Protein AF-A0A822Y7M6-F1 (afdb_monomer)

Sequence (92 aa):
MLTSLFSASEVAGILTIPLSMEEEEDKLIWAYSKDGQYSVKSSYQIARKLNEETRRAANNQIVTQAPPSLWKKVWQLKVPPKIKNFIWRVCW

Radius of gyration: 26.43 Å; Cα contacts (8 Å, |Δi|>4): 25; chains: 1; bounding box: 48×33×72 Å

Structure (mmCIF, N/CA/C/O backbone):
data_AF-A0A822Y7M6-F1
#
_entry.id   AF-A0A822Y7M6-F1
#
loop_
_atom_site.group_PDB
_atom_site.id
_atom_site.type_symbol
_atom_site.label_atom_id
_atom_site.label_alt_id
_atom_site.label_comp_id
_atom_site.label_asym_id
_atom_site.label_entity_id
_atom_site.label_seq_id
_atom_site.pdbx_PDB_ins_code
_atom_site.Cartn_x
_atom_site.Cartn_y
_atom_site.Cartn_z
_atom_site.occupancy
_atom_site.B_iso_or_equiv
_atom_site.auth_seq_id
_atom_site.auth_comp_id
_atom_site.auth_asym_id
_atom_site.auth_atom_id
_atom_site.pdbx_PDB_model_num
ATOM 1 N N . MET A 1 1 ? -26.979 13.686 12.819 1.00 78.19 1 MET A N 1
ATOM 2 C CA . MET A 1 1 ? -25.612 14.051 12.385 1.00 78.19 1 MET A CA 1
ATOM 3 C C . MET A 1 1 ? -24.895 12.875 11.726 1.00 78.19 1 MET A C 1
ATOM 5 O O . MET A 1 1 ? -24.432 13.046 10.613 1.00 78.19 1 MET A O 1
ATOM 9 N N . LEU A 1 2 ? -24.848 11.674 12.323 1.00 86.44 2 LEU A N 1
ATOM 10 C CA . LEU A 1 2 ? -24.239 10.508 11.651 1.00 86.44 2 LEU A CA 1
ATOM 11 C C . LEU A 1 2 ? -24.985 10.090 10.372 1.00 86.44 2 LEU A C 1
ATOM 13 O O . LEU A 1 2 ? -24.374 9.941 9.323 1.00 86.44 2 LEU A O 1
ATOM 17 N N . THR A 1 3 ? -26.315 10.003 10.427 1.00 90.19 3 THR A N 1
ATOM 18 C CA . THR A 1 3 ? -27.168 9.605 9.289 1.00 90.19 3 THR A CA 1
ATOM 19 C C . THR A 1 3 ? -27.170 10.586 8.114 1.00 90.19 3 THR A C 1
ATOM 21 O O . THR A 1 3 ? -27.628 10.236 7.033 1.00 90.19 3 THR A O 1
ATOM 24 N N . SER A 1 4 ? -26.684 11.814 8.315 1.00 94.25 4 SER A N 1
ATOM 25 C CA . SER A 1 4 ? -26.534 12.819 7.257 1.00 94.25 4 SER A CA 1
ATOM 26 C C . SER A 1 4 ? -25.136 12.834 6.633 1.00 94.25 4 SER A C 1
ATOM 28 O O . SER A 1 4 ? -24.951 13.487 5.613 1.00 94.25 4 SER A O 1
ATOM 30 N N . LEU A 1 5 ? -24.156 12.170 7.258 1.00 95.75 5 LEU A N 1
ATOM 31 C CA . LEU A 1 5 ? -22.749 12.164 6.836 1.00 95.75 5 LEU A CA 1
ATOM 32 C C . LEU A 1 5 ? -22.290 10.798 6.315 1.00 95.75 5 LEU A C 1
ATOM 34 O O . LEU A 1 5 ? -21.371 10.743 5.504 1.00 95.75 5 LEU A O 1
ATOM 38 N N . PHE A 1 6 ? -22.923 9.718 6.770 1.00 95.88 6 PHE A N 1
ATOM 39 C CA . PHE A 1 6 ? -22.507 8.347 6.498 1.00 95.88 6 PHE A CA 1
ATOM 40 C C . PHE A 1 6 ? -23.661 7.511 5.946 1.00 95.88 6 PHE A C 1
ATOM 42 O O . PHE A 1 6 ? -24.833 7.745 6.258 1.00 95.88 6 PHE A O 1
ATOM 49 N N . SER A 1 7 ? -23.327 6.500 5.147 1.00 96.50 7 SER A N 1
ATOM 50 C CA . SER A 1 7 ? -24.280 5.494 4.681 1.00 96.50 7 SER A CA 1
ATOM 51 C C . SER A 1 7 ? -24.824 4.661 5.846 1.00 96.50 7 SER A C 1
ATOM 53 O O . SER A 1 7 ? -24.196 4.535 6.897 1.00 96.50 7 SER A O 1
ATOM 55 N N . ALA A 1 8 ? -25.982 4.023 5.658 1.00 95.38 8 ALA A N 1
ATOM 56 C CA . ALA A 1 8 ? -26.584 3.184 6.699 1.00 95.38 8 ALA A CA 1
ATOM 57 C C . ALA A 1 8 ? -25.645 2.056 7.178 1.00 95.38 8 ALA A C 1
ATOM 59 O O . ALA A 1 8 ? -25.615 1.746 8.368 1.00 95.38 8 ALA A O 1
ATOM 60 N N . SER A 1 9 ? -24.842 1.486 6.270 1.00 96.19 9 SER A N 1
ATOM 61 C CA . SER A 1 9 ? -23.851 0.456 6.604 1.00 96.19 9 SER A CA 1
ATOM 62 C C . SER A 1 9 ? -22.716 1.004 7.470 1.00 96.19 9 SER A C 1
ATOM 64 O O . SER A 1 9 ? -22.278 0.336 8.402 1.00 96.19 9 SER A O 1
ATOM 66 N N . GLU A 1 10 ? -22.237 2.211 7.175 1.00 95.75 10 GLU A N 1
ATOM 67 C CA . GLU A 1 10 ? -21.184 2.861 7.959 1.00 95.75 10 GLU A CA 1
ATOM 68 C C . GLU A 1 10 ? -21.697 3.266 9.338 1.00 95.75 10 GLU A C 1
ATOM 70 O O . GLU A 1 10 ? -21.015 3.020 10.326 1.00 95.75 10 GLU A O 1
ATOM 75 N N . VAL A 1 11 ? -22.918 3.806 9.433 1.00 96.25 11 VAL A N 1
ATOM 76 C CA . VAL A 1 11 ? -23.543 4.130 10.726 1.00 96.25 11 VAL A CA 1
ATOM 77 C C . VAL A 1 11 ? -23.660 2.879 11.594 1.00 96.25 11 VAL A C 1
ATOM 79 O O . VAL A 1 11 ? -23.290 2.922 12.766 1.00 96.25 11 VAL A O 1
ATOM 82 N N . ALA A 1 12 ? -24.124 1.761 11.025 1.00 95.38 12 ALA A N 1
ATOM 83 C CA . ALA A 1 12 ? -24.190 0.492 11.743 1.00 95.38 12 ALA A CA 1
ATOM 84 C C . ALA A 1 12 ? -22.804 0.049 12.238 1.00 95.38 12 ALA A C 1
ATOM 86 O O . ALA A 1 12 ? -22.679 -0.351 13.389 1.00 95.38 12 ALA A O 1
ATOM 87 N N . GLY A 1 13 ? -21.761 0.181 11.412 1.00 95.12 13 GLY A N 1
ATOM 88 C CA . GLY A 1 13 ? -20.384 -0.123 11.805 1.00 95.12 13 GLY A CA 1
ATOM 89 C C . GLY A 1 13 ? -19.861 0.782 12.924 1.00 95.12 13 GLY A C 1
ATOM 90 O O . GLY A 1 13 ? -19.350 0.285 13.923 1.00 95.12 13 GLY A O 1
ATOM 91 N N . ILE A 1 14 ? -20.036 2.099 12.809 1.00 94.38 14 ILE A N 1
ATOM 92 C CA . ILE A 1 14 ? -19.582 3.078 13.812 1.00 94.38 14 ILE A CA 1
ATOM 93 C C . ILE A 1 14 ? -20.199 2.782 15.182 1.00 94.38 14 ILE A C 1
ATOM 95 O O . ILE A 1 14 ? -19.494 2.792 16.186 1.00 94.38 14 ILE A O 1
ATOM 99 N N . LEU A 1 15 ? -21.495 2.456 15.224 1.00 93.31 15 LEU A N 1
ATOM 100 C CA . LEU A 1 15 ? -22.200 2.145 16.472 1.00 93.31 15 LEU A CA 1
ATOM 101 C C . LEU A 1 15 ? -21.708 0.860 17.160 1.00 93.31 15 LEU A C 1
ATOM 103 O O . LEU A 1 15 ? -22.029 0.648 18.326 1.00 93.31 15 LEU A O 1
ATOM 107 N N . THR A 1 16 ? -20.941 0.008 16.470 1.00 95.44 16 THR A N 1
ATOM 108 C CA . THR A 1 16 ? -20.334 -1.193 17.072 1.00 95.44 16 THR A CA 1
ATOM 109 C C . THR A 1 16 ? -18.972 -0.938 17.712 1.00 95.44 16 THR A C 1
ATOM 111 O O . THR A 1 16 ? -18.469 -1.815 18.414 1.00 95.44 16 THR A O 1
ATOM 114 N N . ILE A 1 17 ? -18.363 0.233 17.491 1.00 91.75 17 ILE A N 1
ATOM 115 C CA . ILE A 1 17 ? -17.055 0.564 18.060 1.00 91.75 17 ILE A CA 1
ATOM 116 C C . ILE A 1 17 ? -17.233 0.793 19.569 1.00 91.75 17 ILE A C 1
ATOM 118 O O . ILE A 1 17 ? -17.989 1.686 19.958 1.00 91.75 17 ILE A O 1
ATOM 122 N N . PRO A 1 18 ? -16.565 0.010 20.437 1.00 90.00 18 PRO A N 1
ATOM 123 C CA . PRO A 1 18 ? -16.651 0.214 21.873 1.00 90.00 18 PRO A CA 1
ATOM 124 C C . PRO A 1 18 ? -16.012 1.554 22.237 1.00 90.00 18 PRO A C 1
ATOM 126 O O . PRO A 1 18 ? -14.877 1.840 21.857 1.00 90.00 18 PRO A O 1
ATOM 129 N N . LEU A 1 19 ? -16.751 2.370 22.983 1.00 85.44 19 LEU A N 1
ATOM 130 C CA . LEU A 1 19 ? -16.219 3.601 23.550 1.00 85.44 19 LEU A CA 1
ATOM 131 C C . LEU A 1 19 ? -15.378 3.256 24.780 1.00 85.44 19 LEU A C 1
ATOM 133 O O . LEU A 1 19 ? -15.781 2.425 25.598 1.00 85.44 19 LEU A O 1
ATOM 137 N N 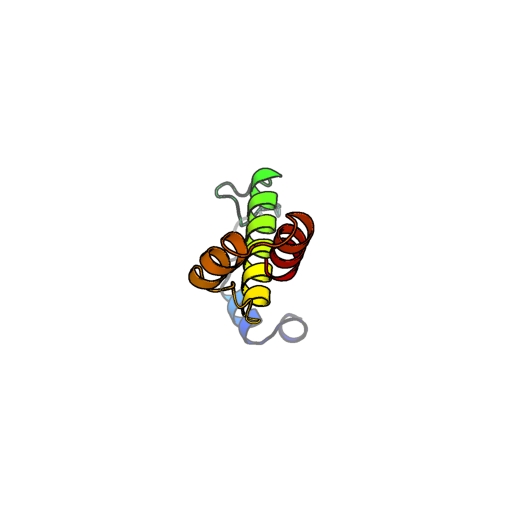. SER A 1 20 ? -14.215 3.894 24.903 1.00 83.62 20 SER A N 1
ATOM 138 C CA . SER A 1 20 ? -13.427 3.820 26.131 1.00 83.62 20 SER A CA 1
ATOM 139 C C . SER A 1 20 ? -14.248 4.386 27.290 1.00 83.62 20 SER A C 1
ATOM 141 O O . SER A 1 20 ? -14.887 5.427 27.147 1.00 83.62 20 SER A O 1
ATOM 143 N N . MET A 1 21 ? -14.250 3.696 28.432 1.00 85.00 21 MET A N 1
ATOM 144 C CA . MET A 1 21 ? -14.823 4.242 29.670 1.00 85.00 21 MET A CA 1
ATOM 145 C C . MET A 1 21 ? -13.889 5.260 30.329 1.00 85.00 21 MET A C 1
ATOM 147 O O . MET A 1 21 ? -14.333 6.053 31.155 1.00 85.00 21 MET A O 1
ATOM 151 N N . GLU A 1 22 ? -12.608 5.223 29.971 1.00 87.88 22 GLU A N 1
ATOM 152 C CA . GLU A 1 22 ? -11.592 6.153 30.442 1.00 87.88 22 GLU A CA 1
ATOM 153 C C . GLU A 1 22 ? -11.411 7.276 29.418 1.00 87.88 22 GLU A C 1
ATOM 155 O O . GLU A 1 22 ? -11.370 7.023 28.208 1.00 87.88 22 GLU A O 1
ATOM 160 N N . GLU A 1 23 ? -11.294 8.512 29.905 1.00 82.12 23 GLU A N 1
ATOM 161 C CA . GLU A 1 23 ? -10.905 9.662 29.088 1.00 82.12 23 GLU A CA 1
ATOM 162 C C . GLU A 1 23 ? -9.418 9.537 28.727 1.00 82.12 23 GLU A C 1
ATOM 164 O O . GLU A 1 23 ? -8.536 10.029 29.429 1.00 82.12 23 GLU A O 1
ATOM 169 N N . GLU A 1 24 ? -9.137 8.832 27.632 1.00 84.31 24 GLU A N 1
ATOM 170 C CA . GLU A 1 24 ? -7.835 8.881 26.975 1.00 84.31 24 GLU A CA 1
ATOM 171 C C . GLU A 1 24 ? -7.820 9.971 25.902 1.00 84.31 24 GLU A C 1
ATOM 173 O O . GLU A 1 24 ? -8.783 10.152 25.157 1.00 84.31 24 GLU A O 1
ATOM 178 N N . GLU A 1 25 ? -6.693 10.671 25.788 1.00 88.50 25 GLU A N 1
ATOM 179 C CA . GLU A 1 25 ? -6.458 11.577 24.668 1.00 88.50 25 GLU A CA 1
ATOM 180 C C . GLU A 1 25 ? -6.315 10.801 23.352 1.00 88.50 25 GLU A C 1
ATOM 182 O O . GLU A 1 25 ? -5.647 9.761 23.288 1.00 88.50 25 GLU A O 1
ATOM 187 N N . ASP A 1 26 ? -6.888 11.358 22.284 1.00 88.62 26 ASP A N 1
ATOM 188 C CA . ASP A 1 26 ? -6.756 10.823 20.934 1.00 88.62 26 ASP A CA 1
ATOM 189 C C . ASP A 1 26 ? -5.287 10.773 20.495 1.00 88.62 26 ASP A C 1
ATOM 191 O O . ASP A 1 26 ? -4.526 11.738 20.618 1.00 88.62 26 ASP A O 1
ATOM 195 N N . LYS A 1 27 ? -4.888 9.639 19.912 1.00 88.75 27 LYS A N 1
ATOM 196 C CA . LYS A 1 27 ? -3.524 9.403 19.421 1.00 88.75 27 LYS A CA 1
ATOM 197 C C . LYS A 1 27 ? -3.545 9.106 17.930 1.00 88.75 27 LYS A C 1
ATOM 199 O O . LYS A 1 27 ? -4.388 8.364 17.428 1.00 88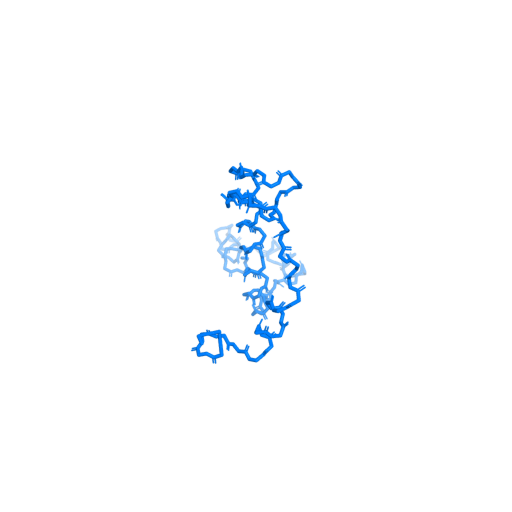.75 27 LYS A O 1
ATOM 204 N N . LEU A 1 28 ? -2.556 9.638 17.214 1.00 91.38 28 LEU A N 1
ATOM 205 C CA . LEU A 1 28 ? -2.322 9.262 15.824 1.00 91.38 28 LEU A CA 1
ATOM 206 C C . LEU A 1 28 ? -1.762 7.838 15.770 1.00 91.38 28 LEU A C 1
ATOM 208 O O . LEU A 1 28 ? -0.650 7.584 16.229 1.00 91.38 28 LEU A O 1
ATOM 212 N N . ILE A 1 29 ? -2.531 6.924 15.178 1.00 92.94 29 ILE A N 1
ATOM 213 C CA . ILE A 1 29 ? -2.157 5.519 15.013 1.00 92.94 29 ILE A CA 1
ATOM 214 C C . ILE A 1 29 ? -2.030 5.204 13.526 1.00 92.94 29 ILE A C 1
ATOM 216 O O . ILE A 1 29 ? -2.931 5.446 12.722 1.00 92.94 29 ILE A O 1
ATOM 220 N N . TRP A 1 30 ? -0.903 4.613 13.152 1.00 95.25 30 TRP A N 1
ATOM 221 C CA . TRP A 1 30 ? -0.684 4.082 11.820 1.00 95.25 30 TRP A CA 1
ATOM 222 C C . TRP A 1 30 ? -1.196 2.645 11.732 1.00 95.25 30 TRP A C 1
ATOM 224 O O . TRP A 1 30 ? -0.519 1.708 12.151 1.00 95.25 30 TRP A O 1
ATOM 234 N N . ALA A 1 31 ? -2.374 2.463 11.128 1.00 93.00 31 ALA A N 1
ATOM 235 C CA . ALA A 1 31 ? -3.052 1.164 11.003 1.00 93.00 31 ALA A CA 1
ATOM 236 C C . ALA A 1 31 ? -2.212 0.061 10.323 1.00 93.00 31 ALA A C 1
ATOM 238 O O . ALA A 1 31 ? -2.495 -1.126 10.461 1.00 93.00 31 ALA A O 1
ATOM 239 N N . TYR A 1 32 ? -1.166 0.445 9.588 1.00 91.31 32 TYR A N 1
ATOM 240 C CA . TYR A 1 32 ? -0.279 -0.470 8.872 1.00 91.31 32 TYR A CA 1
ATOM 241 C C . TYR A 1 32 ? 1.031 -0.760 9.617 1.00 91.31 32 TYR A C 1
ATOM 243 O O . TYR A 1 32 ? 1.978 -1.278 9.017 1.00 91.31 32 TYR A O 1
ATOM 251 N N . SER A 1 33 ? 1.109 -0.426 10.906 1.00 92.38 33 SER A N 1
ATOM 252 C CA . SER A 1 33 ? 2.153 -0.909 11.807 1.00 92.38 33 SER A CA 1
ATOM 253 C C . SER A 1 33 ? 1.545 -1.611 13.015 1.00 92.38 33 SER A C 1
ATOM 255 O O . SER A 1 33 ? 0.487 -1.227 13.504 1.00 92.38 33 SER A O 1
ATOM 257 N N . LYS A 1 34 ? 2.230 -2.645 13.513 1.00 89.00 34 LYS A N 1
ATOM 258 C CA . LYS A 1 34 ? 1.765 -3.441 14.662 1.00 89.00 34 LYS A CA 1
ATOM 259 C C . LYS A 1 34 ? 1.789 -2.662 15.975 1.00 89.00 34 LYS A C 1
ATOM 261 O O . LYS A 1 34 ? 0.985 -2.929 16.854 1.00 89.00 34 LYS A O 1
ATOM 266 N N . ASP A 1 35 ? 2.729 -1.736 16.097 1.00 92.00 35 ASP A N 1
ATOM 267 C CA . ASP A 1 35 ? 2.905 -0.838 17.239 1.00 92.00 35 ASP A CA 1
ATOM 268 C C . ASP A 1 35 ? 2.181 0.504 17.045 1.00 92.00 35 ASP A C 1
ATOM 270 O O . ASP A 1 35 ? 2.326 1.408 17.863 1.00 92.00 35 ASP A O 1
ATOM 274 N N . GLY A 1 36 ? 1.441 0.662 15.942 1.00 93.31 36 GLY A N 1
ATOM 275 C CA . GLY A 1 36 ? 0.769 1.909 15.595 1.00 93.31 36 GLY A CA 1
ATOM 276 C C . GLY A 1 36 ? 1.708 3.049 15.196 1.00 93.31 36 GLY A C 1
ATOM 277 O O . GLY A 1 36 ? 1.224 4.144 14.915 1.00 93.31 36 GLY A O 1
ATOM 278 N N . GLN A 1 37 ? 3.025 2.832 15.127 1.00 95.25 37 GLN A N 1
ATOM 279 C CA . GLN A 1 37 ? 3.971 3.895 14.802 1.00 95.25 37 GLN A CA 1
ATOM 280 C C . GLN A 1 37 ? 4.105 4.098 13.294 1.00 95.25 37 GLN A C 1
ATOM 282 O O . GLN A 1 37 ? 4.213 3.162 12.492 1.00 95.25 37 GLN A O 1
ATOM 287 N N . TYR A 1 38 ? 4.130 5.365 12.894 1.00 94.62 38 TYR A N 1
ATOM 288 C CA . TYR A 1 38 ? 4.416 5.731 11.518 1.00 94.62 38 TYR A CA 1
ATOM 289 C C . TYR A 1 38 ? 5.910 5.577 11.211 1.00 94.62 38 TYR A C 1
ATOM 291 O O . TYR A 1 38 ? 6.773 5.989 11.983 1.00 94.62 38 TYR A O 1
ATOM 299 N N . SER A 1 39 ? 6.230 5.051 10.027 1.00 95.25 39 SER A N 1
ATOM 300 C CA . SER A 1 39 ? 7.584 5.105 9.480 1.00 95.25 39 SER A CA 1
ATOM 301 C C . SER A 1 39 ? 7.540 5.289 7.966 1.00 95.25 39 SER A C 1
ATOM 303 O O . SER A 1 39 ? 6.648 4.778 7.289 1.00 95.25 39 SER A O 1
ATOM 305 N N . VAL A 1 40 ? 8.559 5.946 7.407 1.00 95.94 40 VAL A N 1
ATOM 306 C CA . VAL A 1 40 ? 8.721 6.069 5.944 1.00 95.94 40 VAL A CA 1
ATOM 307 C C . VAL A 1 40 ? 8.775 4.690 5.276 1.00 95.94 40 VAL A C 1
ATOM 309 O O . VAL A 1 40 ? 8.298 4.500 4.161 1.00 95.94 40 VAL A O 1
ATOM 312 N N . LYS A 1 41 ? 9.323 3.690 5.975 1.00 94.25 41 LYS A N 1
ATOM 313 C CA . LYS A 1 41 ? 9.396 2.313 5.487 1.00 94.25 41 LYS A CA 1
ATOM 314 C C . LYS A 1 41 ? 8.007 1.690 5.328 1.00 94.25 41 LYS A C 1
ATOM 316 O O . LYS A 1 41 ? 7.747 1.087 4.288 1.00 94.25 41 LYS A O 1
ATOM 321 N N . SER A 1 42 ? 7.132 1.814 6.329 1.00 94.62 42 SER A N 1
ATOM 322 C CA . SER A 1 42 ? 5.785 1.232 6.272 1.00 94.62 42 SER A CA 1
ATOM 323 C C . SER A 1 42 ? 4.912 1.949 5.241 1.00 94.62 42 SER A C 1
ATOM 325 O O . SER A 1 42 ? 4.243 1.282 4.454 1.00 94.62 42 SER A O 1
ATOM 327 N N . SER A 1 43 ? 4.985 3.279 5.142 1.00 94.44 43 SER A N 1
ATOM 328 C CA . SER A 1 43 ? 4.254 4.027 4.110 1.00 94.44 43 SER A CA 1
ATOM 329 C C . SER A 1 43 ? 4.743 3.720 2.694 1.00 94.44 43 SER A C 1
ATOM 331 O O . SER A 1 43 ? 3.926 3.471 1.806 1.00 94.44 43 SER A O 1
ATOM 333 N N . TYR A 1 44 ? 6.059 3.615 2.482 1.00 95.88 44 TYR A N 1
ATOM 334 C CA . TYR A 1 44 ? 6.622 3.217 1.190 1.00 95.88 44 TYR A CA 1
ATOM 335 C C . TYR A 1 44 ? 6.168 1.815 0.760 1.00 95.88 44 TYR A C 1
ATOM 337 O O . TYR A 1 44 ? 5.842 1.598 -0.407 1.00 95.88 44 TYR A O 1
ATOM 345 N N . GLN A 1 45 ? 6.108 0.856 1.690 1.00 94.19 45 GLN A N 1
ATOM 346 C CA . GLN A 1 45 ? 5.626 -0.496 1.393 1.00 94.19 45 GLN A CA 1
ATOM 347 C C . GLN A 1 45 ? 4.177 -0.502 0.892 1.00 94.19 45 GLN A C 1
ATOM 349 O O . GLN A 1 45 ? 3.870 -1.240 -0.044 1.00 94.19 45 GLN A O 1
ATOM 354 N N . ILE A 1 46 ? 3.302 0.322 1.473 1.00 95.06 46 ILE A N 1
ATOM 355 C CA . ILE A 1 46 ? 1.908 0.459 1.027 1.00 95.06 46 ILE A CA 1
ATOM 356 C C . ILE A 1 46 ? 1.845 1.134 -0.337 1.00 95.06 46 ILE A C 1
ATOM 358 O O . ILE A 1 46 ? 1.210 0.605 -1.244 1.00 95.06 46 ILE A O 1
ATOM 362 N N . 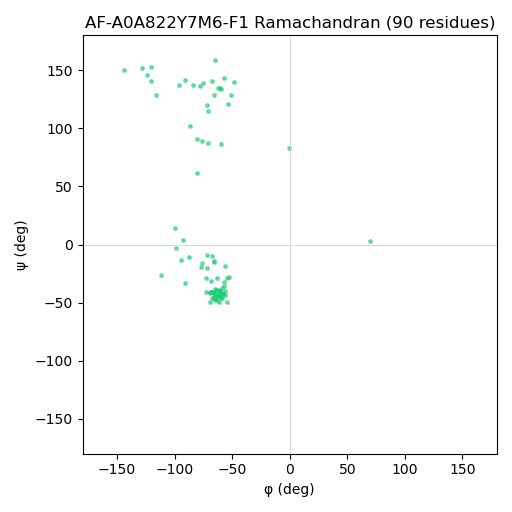ALA A 1 47 ? 2.542 2.261 -0.505 1.00 95.00 47 ALA A N 1
ATOM 363 C CA . ALA A 1 47 ? 2.568 2.989 -1.771 1.00 95.00 47 ALA A CA 1
ATOM 364 C C . ALA A 1 47 ? 3.040 2.088 -2.921 1.00 95.00 47 ALA A C 1
ATOM 366 O O . ALA A 1 47 ? 2.473 2.103 -4.015 1.00 95.00 47 ALA A O 1
ATOM 367 N N . ARG A 1 48 ? 4.040 1.239 -2.660 1.00 95.62 48 ARG A N 1
ATOM 368 C CA . ARG A 1 48 ? 4.528 0.267 -3.637 1.00 95.62 48 ARG A CA 1
ATOM 369 C C . ARG A 1 48 ? 3.485 -0.802 -3.966 1.00 95.62 48 ARG A C 1
ATOM 371 O O . ARG A 1 48 ? 3.281 -1.069 -5.146 1.00 95.62 48 ARG A O 1
ATOM 378 N N . LYS A 1 49 ? 2.804 -1.373 -2.965 1.00 93.75 49 LYS A N 1
ATOM 379 C CA . LYS A 1 49 ? 1.724 -2.355 -3.184 1.00 93.75 49 LYS A CA 1
ATOM 380 C C . LYS A 1 49 ? 0.579 -1.770 -4.011 1.00 93.75 49 LYS A C 1
ATOM 382 O O . LYS A 1 49 ? 0.175 -2.386 -4.989 1.00 93.75 49 LYS A O 1
ATOM 387 N N . LEU A 1 50 ? 0.131 -0.558 -3.686 1.00 93.44 50 LEU A N 1
ATOM 388 C CA . LEU A 1 50 ? -0.932 0.122 -4.427 1.00 93.44 50 LEU A CA 1
ATOM 389 C C . LEU A 1 50 ? -0.534 0.376 -5.891 1.00 93.44 50 LEU A C 1
ATOM 391 O O . LEU A 1 50 ? -1.332 0.183 -6.809 1.00 93.44 50 LEU A O 1
ATOM 395 N N . ASN A 1 51 ? 0.723 0.759 -6.130 1.00 92.69 51 ASN A N 1
ATOM 396 C CA . ASN A 1 51 ? 1.243 0.924 -7.486 1.00 92.69 51 ASN A CA 1
ATOM 397 C C . ASN A 1 51 ? 1.297 -0.414 -8.246 1.00 92.69 51 ASN A C 1
ATOM 399 O O . ASN A 1 51 ? 0.937 -0.482 -9.419 1.00 92.69 51 ASN A O 1
ATOM 403 N N . GLU A 1 52 ? 1.705 -1.503 -7.590 1.00 91.12 52 GLU A N 1
ATOM 404 C CA . GLU A 1 52 ? 1.675 -2.845 -8.184 1.00 91.12 52 GLU A CA 1
ATOM 405 C C . GLU A 1 52 ? 0.248 -3.292 -8.531 1.00 91.12 52 GLU A C 1
ATOM 407 O O . GLU A 1 52 ? 0.031 -3.814 -9.623 1.00 91.12 52 GLU A O 1
ATOM 412 N N . GLU A 1 53 ? -0.727 -3.062 -7.653 1.00 89.38 53 GLU A N 1
ATOM 413 C CA . GLU A 1 53 ? -2.145 -3.359 -7.899 1.00 89.38 53 GLU A CA 1
ATOM 414 C C . GLU A 1 53 ? -2.695 -2.544 -9.071 1.00 89.38 53 GLU A C 1
ATOM 416 O O . GLU A 1 53 ? -3.321 -3.102 -9.971 1.00 89.38 53 GLU A O 1
ATOM 421 N N . THR A 1 54 ? -2.363 -1.254 -9.127 1.00 87.56 54 THR A N 1
ATOM 422 C CA . THR A 1 54 ? -2.731 -0.366 -10.240 1.00 87.56 54 THR A CA 1
ATOM 423 C C . THR A 1 54 ? -2.131 -0.857 -11.556 1.00 87.56 54 THR A C 1
ATOM 425 O O . THR A 1 54 ? -2.823 -0.947 -12.570 1.00 87.56 54 THR A O 1
ATOM 428 N N . ARG A 1 55 ? -0.852 -1.251 -11.551 1.00 81.19 55 ARG A N 1
ATOM 429 C CA . ARG A 1 55 ? -0.185 -1.826 -12.727 1.00 81.19 55 ARG A CA 1
ATOM 430 C C . ARG A 1 55 ? -0.796 -3.155 -13.149 1.00 81.19 55 ARG A C 1
ATOM 432 O O . ARG A 1 55 ? -0.914 -3.399 -14.342 1.00 81.19 55 ARG A O 1
ATOM 439 N N . ARG A 1 56 ? -1.181 -4.020 -12.208 1.00 78.50 56 ARG A N 1
ATOM 440 C CA . ARG A 1 56 ? -1.867 -5.286 -12.517 1.00 78.50 56 ARG A CA 1
ATOM 441 C C . ARG A 1 56 ? -3.242 -5.034 -13.130 1.00 78.50 56 ARG A C 1
ATOM 443 O O . ARG A 1 56 ? -3.562 -5.654 -14.136 1.00 78.50 56 ARG A O 1
ATOM 450 N N . ALA A 1 57 ? -4.008 -4.095 -12.579 1.00 78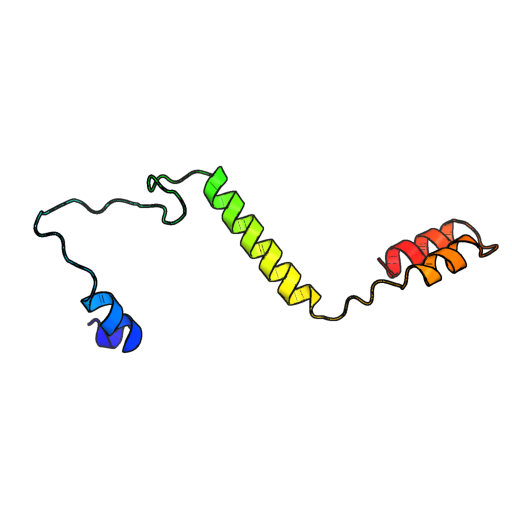.62 57 ALA A N 1
ATOM 451 C CA . ALA A 1 57 ? -5.294 -3.688 -13.137 1.00 78.62 57 ALA A CA 1
ATOM 452 C C . ALA A 1 57 ? -5.145 -3.106 -14.555 1.00 78.62 57 ALA A C 1
ATOM 454 O O . ALA A 1 57 ? -5.933 -3.440 -15.435 1.00 78.62 57 ALA A O 1
ATOM 455 N N . ALA A 1 58 ? -4.099 -2.311 -14.805 1.00 71.81 58 ALA A N 1
ATOM 456 C CA . ALA A 1 58 ? -3.788 -1.787 -16.135 1.00 71.81 58 ALA A CA 1
ATOM 457 C C . ALA A 1 58 ? -3.322 -2.883 -17.113 1.00 71.81 58 ALA A C 1
ATOM 459 O O . ALA A 1 58 ? -3.753 -2.908 -18.261 1.00 71.81 58 ALA A O 1
ATOM 460 N N . ASN A 1 59 ? -2.500 -3.833 -16.659 1.00 58.09 59 ASN A N 1
ATOM 461 C CA . ASN A 1 59 ? -1.972 -4.928 -17.482 1.00 58.09 59 ASN A CA 1
ATOM 462 C C . ASN A 1 59 ? -3.011 -6.001 -17.852 1.00 58.09 59 ASN A C 1
ATOM 464 O O . ASN A 1 59 ? -2.727 -6.843 -18.703 1.00 58.09 59 ASN A O 1
ATOM 468 N N . ASN A 1 60 ? -4.214 -5.972 -17.266 1.00 53.97 60 ASN A N 1
ATOM 469 C CA . ASN A 1 60 ? -5.350 -6.740 -17.785 1.00 53.97 60 ASN A CA 1
ATOM 470 C C . ASN A 1 60 ? -5.828 -6.222 -19.158 1.00 53.97 60 ASN A C 1
ATOM 472 O O . ASN A 1 60 ? -6.595 -6.907 -19.834 1.00 53.97 60 ASN A O 1
ATOM 476 N N . GLN A 1 61 ? -5.339 -5.064 -19.621 1.00 52.81 61 GLN A N 1
ATOM 477 C CA . GLN A 1 61 ? -5.315 -4.732 -21.043 1.00 52.81 61 GLN A CA 1
ATOM 478 C C . GLN A 1 61 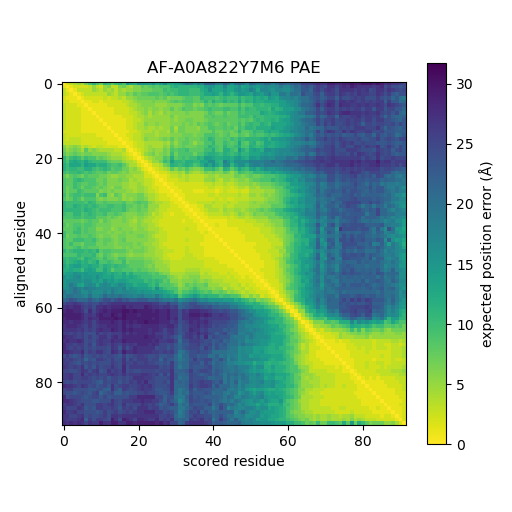? -4.176 -5.513 -21.699 1.00 52.81 61 GLN A C 1
ATOM 480 O O . GLN A 1 61 ? -3.042 -5.054 -21.722 1.00 52.81 61 GLN A O 1
ATOM 485 N N . ILE A 1 62 ? -4.499 -6.726 -22.156 1.00 54.56 62 ILE A N 1
ATOM 486 C CA . ILE A 1 62 ? -3.749 -7.601 -23.072 1.00 54.56 62 ILE A CA 1
ATOM 487 C C . ILE A 1 62 ? -2.420 -6.979 -23.553 1.00 54.56 62 ILE A C 1
ATOM 489 O O . ILE A 1 62 ? -2.320 -6.442 -24.655 1.00 54.56 62 ILE A O 1
ATOM 493 N N . VAL A 1 63 ? -1.363 -7.093 -22.747 1.00 56.69 63 VAL A N 1
ATOM 494 C CA . VAL A 1 63 ? -0.004 -7.041 -23.282 1.00 56.69 63 VAL A CA 1
ATOM 495 C C . VAL A 1 63 ? 0.228 -8.443 -23.810 1.00 56.69 63 VAL A C 1
ATOM 497 O O . VAL A 1 63 ? 0.611 -9.344 -23.063 1.00 56.69 63 VAL A O 1
ATOM 500 N N . THR A 1 64 ? -0.086 -8.667 -25.087 1.00 58.75 64 THR A N 1
ATOM 501 C CA . THR A 1 64 ? 0.375 -9.853 -25.814 1.00 58.75 64 THR A CA 1
ATOM 502 C C . THR A 1 64 ? 1.894 -9.827 -25.792 1.00 58.75 64 THR A C 1
ATOM 504 O O . THR A 1 64 ? 2.526 -9.295 -26.703 1.00 58.75 64 THR A O 1
ATOM 507 N N . GLN A 1 65 ? 2.495 -10.370 -24.734 1.00 64.12 65 GLN A N 1
ATOM 508 C CA . GLN A 1 65 ? 3.908 -10.694 -24.744 1.00 64.12 65 GLN A CA 1
ATOM 509 C C . GLN A 1 65 ? 4.123 -11.576 -25.965 1.00 64.12 65 GLN A C 1
ATOM 511 O O . GLN A 1 65 ? 3.457 -12.605 -26.128 1.00 64.12 65 GLN A O 1
ATOM 516 N N . ALA A 1 66 ? 4.997 -11.127 -26.863 1.00 66.19 66 ALA A N 1
ATOM 517 C CA . ALA A 1 66 ? 5.337 -11.894 -28.042 1.00 66.19 66 ALA A CA 1
ATOM 518 C C . ALA A 1 66 ? 5.713 -13.322 -27.611 1.00 66.19 66 ALA A C 1
ATOM 520 O O . ALA A 1 66 ? 6.548 -13.479 -26.712 1.00 66.19 66 ALA A O 1
ATOM 521 N N . PRO A 1 67 ? 5.123 -14.366 -28.221 1.00 74.69 67 PRO A N 1
ATOM 522 C CA . PRO A 1 67 ? 5.416 -15.732 -27.825 1.00 74.69 67 PRO A CA 1
ATOM 523 C C . PRO A 1 67 ? 6.929 -15.980 -27.948 1.00 74.69 67 PRO A C 1
ATOM 525 O O . PRO A 1 67 ? 7.540 -15.494 -28.906 1.00 74.69 67 PRO A O 1
ATOM 528 N N . PRO A 1 68 ? 7.559 -16.756 -27.047 1.00 76.44 68 PRO A N 1
ATOM 529 C CA . PRO A 1 68 ? 9.008 -16.997 -27.072 1.00 76.44 68 PRO A CA 1
ATOM 530 C C . PRO A 1 68 ? 9.535 -17.499 -28.430 1.00 76.44 68 PRO A C 1
ATOM 532 O O . PRO A 1 68 ? 10.670 -17.223 -28.825 1.00 76.44 68 PRO A O 1
ATOM 535 N N . SER A 1 69 ? 8.684 -18.188 -29.196 1.00 82.00 69 SER A N 1
ATOM 536 C CA . SER A 1 69 ? 8.960 -18.634 -30.563 1.00 82.00 69 SER A CA 1
ATOM 537 C C . SER A 1 69 ? 9.193 -17.494 -31.561 1.00 82.00 69 SER A C 1
ATOM 539 O O . SER A 1 69 ? 9.924 -17.686 -32.534 1.00 82.00 69 SER A O 1
ATOM 541 N N . LEU A 1 70 ? 8.591 -16.318 -31.350 1.00 84.50 70 LEU A N 1
ATOM 542 C CA . LEU A 1 70 ? 8.801 -15.136 -32.188 1.00 84.50 70 LEU A CA 1
ATOM 543 C C . LEU A 1 70 ? 10.238 -14.637 -32.051 1.00 84.50 70 LEU A C 1
ATOM 545 O O . LEU A 1 70 ? 10.902 -14.418 -33.061 1.00 84.50 70 LEU A O 1
ATOM 549 N N . TRP A 1 71 ? 10.755 -14.540 -30.824 1.00 88.19 71 TRP A N 1
ATOM 550 C CA . TRP A 1 71 ? 12.121 -14.071 -30.584 1.00 88.19 71 TRP A CA 1
ATOM 551 C C . TRP A 1 71 ? 13.163 -14.975 -31.232 1.00 88.19 71 TRP A C 1
ATOM 553 O O . TRP A 1 71 ? 14.100 -14.477 -31.855 1.00 88.19 71 TRP A O 1
ATOM 563 N N . LYS A 1 72 ? 12.956 -16.298 -31.196 1.00 88.06 72 LYS A N 1
ATOM 564 C CA . LYS A 1 72 ? 13.823 -17.248 -31.912 1.00 88.06 72 LYS A CA 1
ATOM 565 C C . LYS A 1 72 ? 13.899 -16.924 -33.408 1.00 88.06 72 LYS A C 1
ATOM 567 O O . LYS A 1 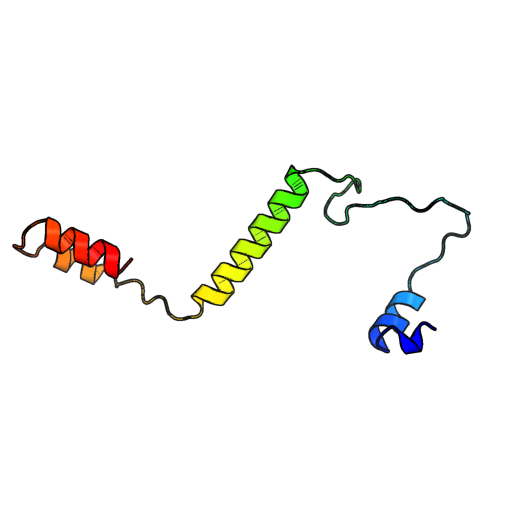72 ? 14.990 -16.920 -33.971 1.00 88.06 72 LYS A O 1
ATOM 572 N N . LYS A 1 73 ? 12.765 -16.598 -34.037 1.00 90.00 73 LYS A N 1
ATOM 573 C CA . LYS A 1 73 ? 12.714 -16.196 -35.451 1.00 90.00 73 LYS A CA 1
ATOM 574 C C . LYS A 1 73 ? 13.391 -14.841 -35.680 1.00 90.00 73 LYS A C 1
ATOM 576 O O . LYS A 1 73 ? 14.216 -14.736 -36.581 1.00 90.00 73 LYS A O 1
ATOM 581 N N . VAL A 1 74 ? 13.111 -13.833 -34.848 1.00 90.62 74 VAL A N 1
ATOM 582 C CA . VAL A 1 74 ? 13.689 -12.477 -34.965 1.00 90.62 74 VAL A CA 1
ATOM 583 C C . VAL A 1 74 ? 15.219 -12.510 -34.915 1.00 90.62 74 VAL A C 1
ATOM 585 O O . VAL A 1 74 ? 15.886 -11.861 -35.724 1.00 90.62 74 VAL A O 1
ATOM 588 N N . TRP A 1 75 ? 15.800 -13.310 -34.018 1.00 91.88 75 TRP A N 1
ATOM 589 C CA . TRP A 1 75 ? 17.255 -13.417 -33.901 1.00 91.88 75 TRP A CA 1
ATOM 590 C C . TRP A 1 75 ? 17.902 -14.183 -35.060 1.00 91.88 75 TRP A C 1
ATOM 592 O O . TRP A 1 75 ? 19.025 -13.841 -35.440 1.00 91.88 75 TRP A O 1
ATOM 602 N N . GLN A 1 76 ? 17.184 -15.123 -35.683 1.00 94.25 76 GLN A N 1
ATOM 603 C CA . GLN A 1 76 ? 17.633 -15.869 -36.866 1.00 94.25 76 GLN A CA 1
ATOM 604 C C . GLN A 1 76 ? 17.562 -15.068 -38.178 1.00 94.25 76 GLN A C 1
ATOM 606 O O . GLN A 1 76 ? 18.193 -15.456 -39.161 1.00 94.25 76 GLN A O 1
ATOM 611 N N . LEU A 1 77 ? 16.839 -13.943 -38.216 1.00 92.94 77 LEU A N 1
ATOM 612 C CA . LEU A 1 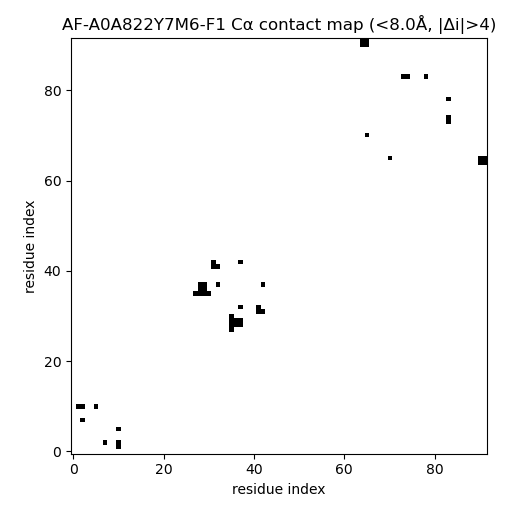77 ? 16.763 -13.101 -39.412 1.00 92.94 77 LEU A CA 1
ATOM 613 C C . LEU A 1 77 ? 18.144 -12.543 -39.793 1.00 92.94 77 LEU A C 1
ATOM 615 O O . LEU A 1 77 ? 18.870 -11.990 -38.959 1.00 92.94 77 LEU A O 1
ATOM 619 N N . LYS A 1 78 ? 18.479 -12.612 -41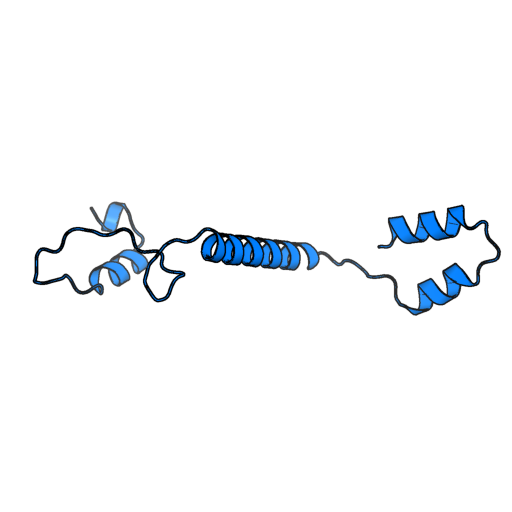.084 1.00 93.69 78 LYS A N 1
ATOM 620 C CA . LYS A 1 78 ? 19.665 -11.968 -41.672 1.00 93.69 78 LYS A CA 1
ATOM 621 C C . LYS A 1 78 ? 19.393 -10.484 -41.941 1.00 93.69 78 LYS A C 1
ATOM 623 O O . LYS A 1 78 ? 19.402 -10.035 -43.080 1.00 93.69 78 LYS A O 1
ATOM 628 N N . VAL A 1 79 ? 19.105 -9.736 -40.879 1.00 94.31 79 VAL A N 1
ATOM 629 C CA . VAL A 1 79 ? 18.870 -8.285 -40.921 1.00 94.31 79 VAL A CA 1
ATOM 630 C C . VAL A 1 79 ? 19.880 -7.550 -40.040 1.00 94.31 79 VAL A C 1
ATOM 632 O O . VAL A 1 79 ? 20.349 -8.124 -39.048 1.00 94.31 79 VAL A O 1
ATOM 635 N N . PRO A 1 80 ? 20.197 -6.280 -40.352 1.00 95.81 80 PRO A N 1
ATOM 636 C CA . PRO A 1 80 ? 21.009 -5.430 -39.495 1.00 95.81 80 PRO A CA 1
ATOM 637 C C . PRO A 1 80 ? 20.550 -5.443 -38.023 1.00 95.81 80 PRO A C 1
ATOM 639 O O . PRO A 1 80 ? 19.346 -5.354 -37.756 1.00 95.81 80 PRO A O 1
ATOM 642 N N . PRO A 1 81 ? 21.480 -5.463 -37.047 1.00 93.19 81 PRO A N 1
ATOM 643 C CA . PRO A 1 81 ? 21.148 -5.474 -35.618 1.00 93.19 81 PRO A CA 1
ATOM 644 C C . PRO A 1 81 ? 20.230 -4.331 -35.171 1.00 93.19 81 PRO A C 1
ATOM 646 O O . PRO A 1 81 ? 19.448 -4.499 -34.237 1.00 93.19 81 PRO A O 1
ATOM 649 N N . LYS A 1 82 ? 20.281 -3.178 -35.853 1.00 94.00 82 LYS A N 1
ATOM 650 C CA . LYS A 1 82 ? 19.406 -2.028 -35.577 1.00 94.00 82 LYS 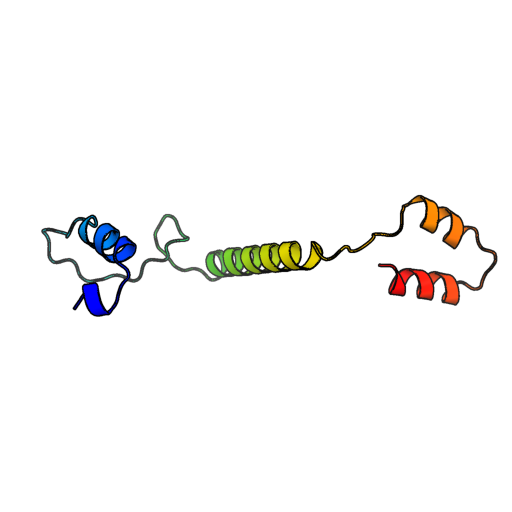A CA 1
ATOM 651 C C . LYS A 1 82 ? 17.920 -2.375 -35.727 1.00 94.00 82 LYS A C 1
ATOM 653 O O . LYS A 1 82 ? 17.116 -1.938 -34.913 1.00 94.00 82 LYS A O 1
ATOM 658 N N . ILE A 1 83 ? 17.568 -3.211 -36.705 1.00 92.81 83 ILE A N 1
ATOM 659 C CA . ILE A 1 83 ? 16.181 -3.635 -36.954 1.00 92.81 83 ILE A CA 1
ATOM 660 C C . ILE A 1 83 ? 15.718 -4.618 -35.872 1.00 92.81 83 ILE A C 1
ATOM 662 O O . ILE A 1 83 ? 14.612 -4.485 -35.359 1.00 92.81 83 ILE A O 1
ATOM 666 N N . LYS A 1 84 ? 16.582 -5.553 -35.455 1.00 93.06 84 LYS A N 1
ATOM 667 C CA . LYS A 1 84 ? 16.279 -6.481 -34.349 1.00 93.06 84 LYS A CA 1
ATOM 668 C C . LYS A 1 84 ? 16.020 -5.726 -33.043 1.00 93.06 84 LYS A C 1
ATOM 670 O O . LYS A 1 84 ? 15.044 -6.005 -32.358 1.00 93.06 84 LYS A O 1
ATOM 675 N N . ASN A 1 85 ? 16.853 -4.725 -32.747 1.00 91.00 85 ASN A N 1
ATOM 676 C CA . ASN A 1 85 ? 16.678 -3.850 -31.585 1.00 91.00 85 ASN A CA 1
ATOM 677 C C . ASN A 1 85 ? 15.405 -3.002 -31.671 1.00 91.00 85 ASN A C 1
ATOM 679 O O . ASN A 1 85 ? 14.736 -2.806 -30.663 1.00 91.00 85 ASN A O 1
ATOM 683 N N . PHE A 1 86 ? 15.053 -2.508 -32.860 1.00 91.94 86 PHE A N 1
ATOM 684 C CA . PHE A 1 86 ? 13.802 -1.782 -33.056 1.00 91.94 86 PHE A CA 1
ATOM 685 C C . PHE A 1 86 ? 12.587 -2.667 -32.740 1.00 91.94 86 PHE A C 1
ATOM 687 O O . PHE A 1 86 ? 11.757 -2.279 -31.927 1.00 91.94 86 PHE A O 1
ATOM 694 N N . ILE A 1 87 ? 12.533 -3.884 -33.295 1.00 89.06 87 ILE A N 1
ATOM 695 C CA . ILE A 1 87 ? 11.455 -4.853 -33.025 1.00 89.06 87 ILE A CA 1
ATOM 696 C C . ILE A 1 87 ? 11.390 -5.204 -31.531 1.00 89.06 87 ILE A C 1
ATOM 698 O O . ILE A 1 87 ? 10.305 -5.237 -30.960 1.00 89.06 87 ILE A O 1
ATOM 702 N N . TRP A 1 88 ? 12.543 -5.402 -30.881 1.00 86.81 88 TRP A N 1
ATOM 703 C CA . TRP A 1 88 ? 12.624 -5.617 -29.433 1.00 86.81 88 TRP A CA 1
ATOM 704 C C . TRP A 1 88 ? 11.946 -4.509 -28.631 1.00 86.81 88 TRP A C 1
ATOM 706 O O . TRP A 1 88 ? 11.114 -4.798 -27.783 1.00 86.81 88 TRP A O 1
ATOM 716 N N . ARG A 1 89 ? 12.255 -3.245 -28.933 1.00 84.44 89 ARG A N 1
ATOM 717 C CA . ARG A 1 89 ? 11.726 -2.082 -28.202 1.00 84.44 89 ARG A CA 1
ATOM 718 C C . ARG A 1 89 ? 10.250 -1.783 -28.460 1.00 84.44 89 ARG A C 1
ATOM 720 O O . ARG A 1 89 ? 9.670 -1.022 -27.701 1.00 84.44 89 ARG A O 1
ATOM 727 N N . VAL A 1 90 ? 9.686 -2.283 -29.558 1.00 83.56 90 VAL A N 1
ATOM 728 C CA . VAL A 1 90 ? 8.273 -2.065 -29.915 1.00 83.56 90 VAL A CA 1
ATOM 729 C C . VAL A 1 90 ? 7.381 -3.172 -29.351 1.00 83.56 90 VAL A C 1
ATOM 731 O O . VAL A 1 90 ? 6.229 -2.915 -29.020 1.00 83.56 90 VAL A O 1
ATOM 734 N N . CYS A 1 91 ? 7.891 -4.402 -29.260 1.00 74.88 91 CYS A N 1
ATOM 735 C CA . CYS A 1 91 ? 7.119 -5.568 -28.822 1.00 74.88 91 CYS A CA 1
ATOM 736 C C . CYS A 1 91 ? 7.317 -5.948 -27.342 1.00 74.88 91 CYS A C 1
ATOM 738 O O . CYS A 1 91 ? 6.694 -6.913 -26.895 1.00 74.88 91 CYS A O 1
ATOM 740 N N . TRP A 1 92 ? 8.190 -5.248 -26.616 1.00 66.25 92 TRP A N 1
ATOM 741 C CA . TRP A 1 92 ? 8.432 -5.395 -25.178 1.00 66.25 92 TRP A CA 1
ATOM 742 C C . TRP A 1 92 ? 8.062 -4.091 -24.479 1.00 66.25 92 TRP A C 1
ATOM 744 O O . TRP A 1 92 ? 7.331 -4.165 -23.467 1.00 66.25 92 TRP A O 1
#

pLDDT: mean 87.2, std 10.89, range [52.81, 96.5]

Secondary structure (DSSP, 8-state):
-HHHHS-HHHHHHHTTSPPPSS-PPP----TTSTT----HHHHHHHHHHHHHHHHHHHHTTT--PPPHHHHHHHHHS-S-HHHHHHHHHHH-

Mean predicted aligned error: 13.52 Å

Solvent-accessible surface area (backbone atoms only — not comparable to full-atom values): 5901 Å² total; per-residue (Å²): 112,63,80,80,76,40,54,73,70,52,48,55,52,58,73,66,58,80,75,72,92,63,95,70,81,91,73,90,65,29,89,83,33,98,85,26,57,82,47,74,67,54,52,49,54,49,55,49,51,54,51,50,51,52,48,53,64,55,54,72,59,77,70,74,67,66,56,74,71,52,55,59,51,58,71,70,48,97,61,63,69,69,57,52,52,49,54,49,69,73,60,106

Organism: Nelumbo nucifera (NCBI:txid4432)

Foldseek 3Di:
DDVVPDDPVVVVVVVPDDDDPDPDDDDQADPQDPVRDDDPVSVVVVVVVVVVVVVVVVPVPDLPQPPPVVLVVLVPDPDPVVVSVVCVVVSD